Protein AF-A0A920DQP6-F1 (afdb_monomer_lite)

Sequence (54 aa):
MATDPGFCEYLGCTDASACNYDMGRNVDDGSCEYPEEYYDCDGICLNDVDGDGM

Radius of gyration: 16.63 Å; chains: 1; bounding box: 36×14×51 Å

Foldseek 3Di:
DDPDPPDDADEDDCDPQFLGHDPVHDDYPVNGHHADVQAHSVRFGVPPVPVDRD

Secondary structure (DSSP, 8-state):
----TT----BS---TTSTT--TT--B--S----PPTTB-TTS-BS--SSS---

pLDDT: mean 82.66, std 12.52, range [55.97, 96.56]

Structure (mmCIF, N/CA/C/O backbone):
data_AF-A0A920DQP6-F1
#
_entry.id   AF-A0A920DQP6-F1
#
loop_
_atom_site.group_PDB
_atom_site.id
_atom_site.type_symbol
_atom_site.label_atom_id
_atom_site.label_alt_id
_atom_site.label_comp_id
_atom_site.label_asym_id
_atom_site.label_entity_id
_atom_site.label_seq_id
_atom_site.pdbx_PDB_ins_code
_atom_site.Cartn_x
_atom_site.Cartn_y
_atom_site.Cartn_z
_atom_site.occupancy
_atom_site.B_iso_or_equiv
_atom_site.auth_seq_id
_atom_site.auth_comp_id
_atom_site.auth_asym_id
_atom_site.auth_atom_id
_atom_site.pdbx_PDB_model_num
ATOM 1 N N . MET A 1 1 ? -5.605 4.175 31.105 1.00 55.97 1 MET A N 1
ATOM 2 C CA . MET A 1 1 ? -4.718 3.539 30.108 1.00 55.97 1 MET A CA 1
ATOM 3 C C . MET A 1 1 ? -5.492 2.341 29.590 1.00 55.97 1 MET A C 1
ATOM 5 O O . MET A 1 1 ? -5.764 1.469 30.398 1.00 55.97 1 MET A O 1
ATOM 9 N N . ALA A 1 2 ? -5.995 2.441 28.352 1.00 57.50 2 ALA A N 1
ATOM 10 C CA . ALA A 1 2 ? -6.839 1.487 27.613 1.00 57.50 2 ALA A CA 1
ATOM 11 C C . ALA A 1 2 ? -7.576 0.421 28.458 1.00 57.50 2 ALA A C 1
ATOM 13 O O . ALA A 1 2 ? -7.070 -0.674 28.677 1.00 57.50 2 ALA A O 1
ATOM 14 N N . THR A 1 3 ? -8.779 0.755 28.938 1.00 63.31 3 THR A N 1
ATOM 15 C CA . THR A 1 3 ? -9.670 -0.151 29.692 1.00 63.31 3 THR A CA 1
ATOM 16 C C . THR A 1 3 ? -10.965 -0.477 28.937 1.00 63.31 3 THR A C 1
ATOM 18 O O . THR A 1 3 ? -11.968 -0.761 29.585 1.00 63.31 3 THR A O 1
ATOM 21 N N . ASP A 1 4 ? -10.980 -0.431 27.600 1.00 70.00 4 ASP A N 1
ATOM 22 C CA . ASP A 1 4 ? -12.161 -0.828 26.819 1.00 70.00 4 ASP A CA 1
ATOM 23 C C . ASP A 1 4 ? -11.918 -2.150 26.059 1.00 70.00 4 ASP A C 1
ATOM 25 O O . ASP A 1 4 ? -11.059 -2.200 25.180 1.00 70.00 4 ASP A O 1
ATOM 29 N N . PRO A 1 5 ? -12.629 -3.240 26.400 1.00 67.12 5 PRO A N 1
ATOM 30 C CA . PRO A 1 5 ? -12.421 -4.572 25.827 1.00 67.12 5 PRO A CA 1
ATOM 31 C C . PRO A 1 5 ? -12.998 -4.745 24.407 1.00 67.12 5 PRO A C 1
ATOM 33 O O . PRO A 1 5 ? -13.052 -5.874 23.920 1.00 67.12 5 PRO A O 1
ATOM 36 N N . GLY A 1 6 ? -13.461 -3.671 23.752 1.00 67.81 6 GLY A N 1
ATOM 37 C CA . GLY A 1 6 ? -14.136 -3.729 22.452 1.00 67.81 6 GLY A CA 1
ATOM 38 C C . GLY A 1 6 ? -13.308 -3.277 21.248 1.00 67.81 6 GLY A C 1
ATOM 39 O O . GLY A 1 6 ? -13.693 -3.574 20.119 1.00 67.81 6 GLY A O 1
ATOM 40 N N . PHE A 1 7 ? -12.184 -2.587 21.452 1.00 72.94 7 PHE A N 1
ATOM 41 C CA . PHE A 1 7 ? -11.387 -2.046 20.350 1.00 72.94 7 PHE A CA 1
ATOM 42 C C . PHE A 1 7 ? -9.893 -2.196 20.645 1.00 72.94 7 PHE A C 1
ATOM 44 O O . PHE A 1 7 ? -9.237 -1.284 21.143 1.00 72.94 7 PHE A O 1
ATOM 51 N N . CYS A 1 8 ? -9.343 -3.385 20.385 1.00 82.19 8 CYS A N 1
ATOM 52 C CA . CYS A 1 8 ? -7.893 -3.524 20.313 1.00 82.19 8 CYS A CA 1
ATOM 53 C C . CYS A 1 8 ? -7.400 -2.748 19.089 1.00 82.19 8 CYS A C 1
ATOM 55 O O . CYS A 1 8 ? -7.701 -3.114 17.953 1.00 82.19 8 CYS A O 1
ATOM 57 N N . GLU A 1 9 ? -6.663 -1.671 19.336 1.00 86.94 9 GLU A N 1
ATOM 58 C CA . GLU A 1 9 ? -5.948 -0.926 18.306 1.00 86.94 9 GLU A CA 1
ATOM 59 C C . GLU A 1 9 ? -4.637 -1.649 18.005 1.00 86.94 9 GLU A C 1
ATOM 61 O O . GLU A 1 9 ? -3.720 -1.714 18.827 1.00 86.94 9 GLU A O 1
ATOM 66 N N . TYR A 1 10 ? -4.571 -2.230 16.819 1.00 89.50 10 TYR A N 1
ATOM 67 C CA . TYR A 1 10 ? -3.377 -2.812 16.248 1.00 89.50 10 TYR A CA 1
ATOM 68 C C . TYR A 1 10 ? -2.749 -1.772 15.330 1.00 89.50 10 TYR A C 1
ATOM 70 O O . TYR A 1 10 ? -3.158 -1.607 14.180 1.00 89.50 10 TYR A O 1
ATOM 78 N N . LEU A 1 11 ? -1.755 -1.084 15.885 1.00 92.25 11 LEU A N 1
ATOM 79 C CA . LEU A 1 11 ? -0.930 -0.103 15.190 1.00 92.25 11 LEU A CA 1
ATOM 80 C C . LEU A 1 11 ? -0.029 -0.795 14.163 1.00 92.25 11 LEU A C 1
ATOM 82 O O . LEU A 1 11 ? 0.608 -1.809 14.488 1.00 92.25 11 LEU A O 1
ATOM 86 N N . GLY A 1 12 ? -0.015 -0.256 12.949 1.00 93.62 12 GLY A N 1
ATOM 87 C CA . GLY A 1 12 ? 0.871 -0.625 11.847 1.00 93.62 12 GLY A CA 1
ATOM 88 C C . GLY A 1 12 ? 0.287 -0.187 10.502 1.00 93.62 12 GLY A C 1
ATOM 89 O O . GLY A 1 12 ? -0.799 0.390 10.456 1.00 93.62 12 GLY A O 1
ATOM 90 N N . CYS A 1 13 ? 0.973 -0.487 9.400 1.00 96.56 13 CYS A N 1
ATOM 91 C CA . CYS A 1 13 ? 0.516 -0.036 8.090 1.00 96.56 13 CYS A CA 1
ATOM 92 C C . CYS A 1 13 ? -0.795 -0.711 7.646 1.00 96.56 13 CYS A C 1
ATOM 94 O O . CYS A 1 13 ? -0.879 -1.938 7.539 1.00 96.56 13 CYS A O 1
ATOM 96 N N . THR A 1 14 ? -1.807 0.109 7.345 1.00 95.88 14 THR A N 1
ATOM 97 C CA . THR A 1 14 ? -3.126 -0.338 6.851 1.00 95.88 14 THR A CA 1
ATOM 98 C C . THR A 1 14 ? -3.328 -0.107 5.352 1.00 95.88 14 THR A C 1
ATOM 100 O O . THR A 1 14 ? -4.355 -0.505 4.799 1.00 95.88 14 THR A O 1
ATOM 103 N N . ASP A 1 15 ? -2.356 0.517 4.686 1.00 94.44 15 ASP A N 1
ATOM 104 C CA . ASP A 1 15 ? -2.411 0.795 3.257 1.00 94.44 15 ASP A CA 1
ATOM 105 C C . ASP A 1 15 ? -1.917 -0.413 2.453 1.00 94.44 15 ASP A C 1
ATOM 107 O O . ASP A 1 15 ? -0.764 -0.815 2.568 1.00 94.44 15 ASP A O 1
ATOM 111 N N . ALA A 1 16 ? -2.785 -0.984 1.616 1.00 92.88 16 ALA A N 1
ATOM 112 C CA . ALA A 1 16 ? -2.464 -2.143 0.781 1.00 92.88 16 ALA A CA 1
ATOM 113 C C . ALA A 1 16 ? -1.445 -1.847 -0.337 1.00 92.88 16 ALA A C 1
ATOM 115 O O . ALA A 1 16 ? -0.967 -2.780 -0.980 1.00 92.88 16 ALA A O 1
ATOM 116 N N . SER A 1 17 ? -1.142 -0.574 -0.601 1.00 90.75 17 SER A N 1
ATOM 117 C CA . SER A 1 17 ? -0.103 -0.155 -1.548 1.00 90.75 17 SER A CA 1
ATOM 118 C C . SER A 1 17 ? 1.289 -0.030 -0.919 1.00 90.75 17 SER A C 1
ATOM 120 O O . SER A 1 17 ? 2.266 0.139 -1.647 1.00 90.75 17 SER A O 1
ATOM 122 N N . ALA A 1 18 ? 1.397 -0.144 0.406 1.00 94.19 18 ALA A N 1
ATOM 123 C CA . ALA A 1 18 ? 2.669 -0.137 1.113 1.00 94.19 18 ALA A CA 1
ATOM 124 C C . ALA A 1 18 ? 3.335 -1.524 1.117 1.00 94.19 18 ALA A C 1
ATOM 126 O O . ALA A 1 18 ? 2.677 -2.562 1.212 1.00 94.19 18 ALA A O 1
ATOM 127 N N . CYS A 1 19 ? 4.664 -1.535 1.103 1.00 94.69 19 CYS A N 1
ATOM 128 C CA . CYS A 1 19 ? 5.515 -2.721 1.182 1.00 94.69 19 CYS A CA 1
ATOM 129 C C . CYS A 1 19 ? 5.304 -3.512 2.478 1.00 94.69 19 CYS A C 1
ATOM 131 O O . CYS A 1 19 ? 5.424 -4.733 2.499 1.00 94.69 19 CYS A O 1
ATOM 133 N N . ASN A 1 20 ? 4.988 -2.814 3.567 1.00 94.31 20 ASN A N 1
ATOM 134 C CA . ASN A 1 20 ? 4.809 -3.381 4.899 1.00 94.31 20 ASN A CA 1
ATOM 135 C C . ASN A 1 20 ? 3.334 -3.436 5.336 1.00 94.31 20 ASN A C 1
ATOM 137 O O . ASN A 1 20 ? 3.050 -3.421 6.536 1.00 94.31 20 ASN A O 1
ATOM 141 N N . TYR A 1 21 ? 2.402 -3.503 4.378 1.00 94.69 21 TYR A N 1
ATOM 142 C CA . TYR A 1 21 ? 0.981 -3.703 4.652 1.00 94.69 21 TYR A CA 1
ATOM 143 C C . TYR A 1 21 ? 0.737 -4.939 5.532 1.00 94.69 21 TYR A C 1
ATOM 145 O O . TYR A 1 21 ? 1.155 -6.050 5.196 1.00 94.69 21 TYR A O 1
ATOM 153 N N . ASP A 1 22 ? -0.005 -4.769 6.628 1.00 93.38 22 ASP A N 1
ATOM 154 C CA . ASP A 1 22 ? -0.411 -5.868 7.504 1.00 93.38 22 ASP A CA 1
ATOM 155 C C . ASP A 1 22 ? -1.933 -5.842 7.712 1.00 93.38 22 ASP A C 1
ATOM 157 O O 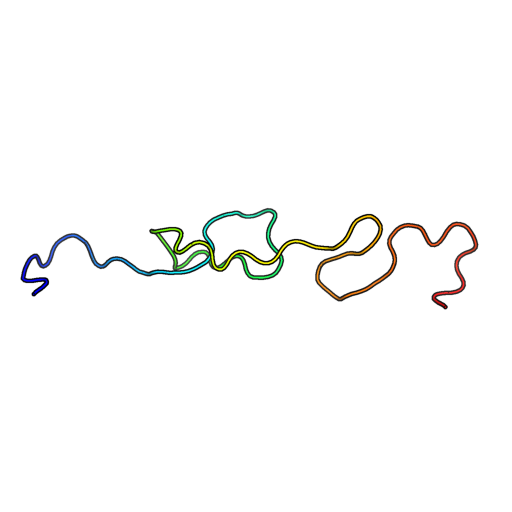. ASP A 1 22 ? -2.504 -4.946 8.333 1.00 93.38 22 ASP A O 1
ATOM 161 N N . MET A 1 23 ? -2.604 -6.885 7.214 1.00 92.88 23 MET A N 1
ATOM 162 C CA . MET A 1 23 ? -4.060 -7.050 7.308 1.00 92.88 23 MET A CA 1
ATOM 163 C C . MET A 1 23 ? -4.589 -7.183 8.749 1.00 92.88 23 MET A C 1
ATOM 165 O O . MET A 1 23 ? -5.795 -7.093 8.974 1.00 92.88 23 MET A O 1
ATOM 169 N N . GLY A 1 24 ? -3.715 -7.449 9.724 1.00 90.94 24 GLY A N 1
ATOM 170 C CA . GLY A 1 24 ? -4.044 -7.483 11.147 1.00 90.94 24 GLY A CA 1
ATOM 171 C C . GLY A 1 24 ? -4.085 -6.102 11.802 1.00 90.94 24 GLY A C 1
ATOM 172 O O . GLY A 1 24 ? -4.462 -6.002 12.971 1.00 90.94 24 GLY A O 1
ATOM 173 N N . ARG A 1 25 ? -3.695 -5.045 11.082 1.00 92.56 25 ARG A N 1
ATOM 174 C CA . ARG A 1 25 ? -3.683 -3.663 11.568 1.00 92.56 25 ARG A CA 1
ATOM 175 C C . ARG A 1 25 ? -4.988 -2.976 11.232 1.00 92.56 25 ARG A C 1
ATOM 177 O O . ARG A 1 25 ? -5.528 -3.120 10.140 1.00 92.56 25 ARG A O 1
ATOM 184 N N . ASN A 1 26 ? -5.510 -2.241 12.203 1.00 91.50 26 ASN A N 1
ATOM 185 C CA . ASN A 1 26 ? -6.756 -1.487 12.074 1.00 91.50 26 ASN A CA 1
ATOM 186 C C . ASN A 1 26 ? -6.567 0.010 12.340 1.00 91.50 26 ASN A C 1
ATOM 188 O O . ASN A 1 26 ? -7.518 0.772 12.173 1.00 91.50 26 ASN A O 1
ATOM 192 N N . VAL A 1 27 ? -5.364 0.425 12.740 1.00 92.81 27 VAL A N 1
ATOM 193 C CA . VAL A 1 27 ? -4.999 1.823 12.946 1.00 92.81 27 VAL A CA 1
ATOM 194 C C . VAL A 1 27 ? -3.651 2.060 12.281 1.00 92.81 27 VAL A C 1
ATOM 196 O O . VAL A 1 27 ? -2.655 1.459 12.681 1.00 92.81 27 VAL A O 1
ATOM 199 N N . ASP A 1 28 ? -3.636 2.942 11.281 1.00 93.81 28 ASP A N 1
ATOM 200 C CA . ASP A 1 28 ? -2.394 3.419 10.679 1.00 93.81 28 ASP A CA 1
ATOM 201 C C . ASP A 1 28 ? -1.607 4.244 11.701 1.00 93.81 28 ASP A C 1
ATOM 203 O O . ASP A 1 28 ? -2.117 5.212 12.271 1.00 93.81 28 ASP A O 1
ATOM 207 N N . ASP A 1 29 ? -0.367 3.842 11.948 1.00 94.19 29 ASP A N 1
ATOM 208 C CA . ASP A 1 29 ? 0.569 4.534 12.831 1.00 94.19 29 ASP A CA 1
ATOM 209 C C . ASP A 1 29 ? 1.572 5.406 12.059 1.00 94.19 29 ASP A C 1
ATOM 211 O O . ASP A 1 29 ? 2.464 6.004 12.664 1.00 94.19 29 ASP A O 1
ATOM 215 N N . GLY A 1 30 ? 1.421 5.500 10.733 1.00 94.00 30 GLY A N 1
ATOM 216 C CA . GLY A 1 30 ? 2.326 6.231 9.854 1.00 94.00 30 GLY A CA 1
ATOM 217 C C . GLY A 1 30 ? 3.639 5.494 9.594 1.00 94.00 30 GLY A C 1
ATOM 218 O O . GLY A 1 30 ? 4.579 6.108 9.092 1.00 94.00 30 GLY A O 1
ATOM 219 N N . SER A 1 31 ? 3.726 4.202 9.931 1.00 94.50 31 SER A N 1
ATOM 220 C CA . SER A 1 31 ? 4.889 3.362 9.625 1.00 94.50 31 SER A CA 1
ATOM 221 C C . SER A 1 31 ? 4.893 2.806 8.199 1.00 94.50 31 SER A C 1
ATOM 223 O O . SER A 1 31 ? 5.813 2.069 7.862 1.00 94.50 31 SER A O 1
ATOM 225 N N . CYS A 1 32 ? 3.899 3.121 7.358 1.00 95.38 32 CYS A N 1
ATOM 226 C CA . CYS A 1 32 ? 3.823 2.615 5.987 1.00 95.38 32 CYS A CA 1
ATOM 227 C C . CYS A 1 32 ? 5.079 2.949 5.167 1.00 95.38 32 CYS A C 1
ATOM 229 O O . CYS A 1 32 ? 5.417 4.116 4.963 1.00 95.38 32 CYS A O 1
ATOM 231 N N . GLU A 1 33 ? 5.737 1.908 4.667 1.00 94.12 33 GLU A N 1
ATOM 232 C CA . GLU A 1 33 ? 6.873 2.000 3.759 1.00 94.12 33 GLU A CA 1
ATOM 233 C C . GLU A 1 33 ? 6.370 1.794 2.337 1.00 94.12 33 GLU A C 1
ATOM 235 O O . GLU A 1 33 ? 5.726 0.791 2.043 1.00 94.12 33 GLU A O 1
ATOM 240 N N . TYR A 1 34 ? 6.653 2.746 1.457 1.00 91.00 34 TYR A N 1
ATOM 241 C CA . TYR A 1 34 ? 6.262 2.679 0.054 1.00 91.00 34 TYR A CA 1
ATOM 242 C C . TYR A 1 34 ? 7.491 2.419 -0.809 1.00 91.00 34 TYR A C 1
ATOM 244 O O . TYR A 1 34 ? 8.594 2.831 -0.434 1.00 91.00 34 TYR A O 1
ATOM 252 N N . PRO A 1 35 ? 7.320 1.756 -1.960 1.00 86.94 35 PRO A N 1
ATOM 253 C CA . PRO A 1 35 ? 8.425 1.570 -2.877 1.00 86.94 35 PRO A CA 1
ATOM 254 C C . PRO A 1 35 ? 8.877 2.919 -3.454 1.00 86.94 35 PRO A C 1
ATOM 256 O O . PRO A 1 35 ? 8.072 3.835 -3.648 1.00 86.94 35 PRO A O 1
ATOM 259 N N . GLU A 1 36 ? 10.178 3.044 -3.720 1.00 85.06 36 GLU A N 1
ATOM 260 C CA . GLU A 1 36 ? 10.739 4.215 -4.400 1.00 85.06 36 GLU A CA 1
ATOM 261 C C . GLU A 1 36 ? 10.205 4.316 -5.836 1.00 85.06 36 GLU A C 1
ATOM 263 O O . GLU A 1 36 ? 9.785 3.328 -6.444 1.00 85.06 36 GLU A O 1
ATOM 268 N N . GLU A 1 37 ? 10.236 5.523 -6.409 1.00 78.38 37 GLU A N 1
ATOM 269 C CA . GLU A 1 37 ? 9.849 5.715 -7.805 1.00 78.38 37 GLU A CA 1
ATOM 270 C C . GLU A 1 37 ? 10.731 4.812 -8.687 1.00 78.38 37 GLU A C 1
ATOM 272 O O . GLU A 1 37 ? 11.958 4.892 -8.632 1.00 78.38 37 GLU A O 1
ATOM 277 N N . TYR A 1 38 ? 10.094 3.937 -9.475 1.00 78.19 38 TYR A N 1
ATOM 278 C CA . TYR A 1 38 ? 10.732 2.919 -10.326 1.00 78.19 38 TYR A CA 1
ATOM 279 C C . TYR A 1 38 ? 11.279 1.666 -9.629 1.00 78.19 38 TYR A C 1
ATOM 281 O O . TYR A 1 38 ? 11.943 0.876 -10.296 1.00 78.19 38 TYR A O 1
ATOM 289 N N . TYR A 1 39 ? 10.958 1.427 -8.358 1.00 84.44 39 TYR A N 1
ATOM 290 C CA . TYR A 1 39 ? 11.246 0.168 -7.665 1.00 84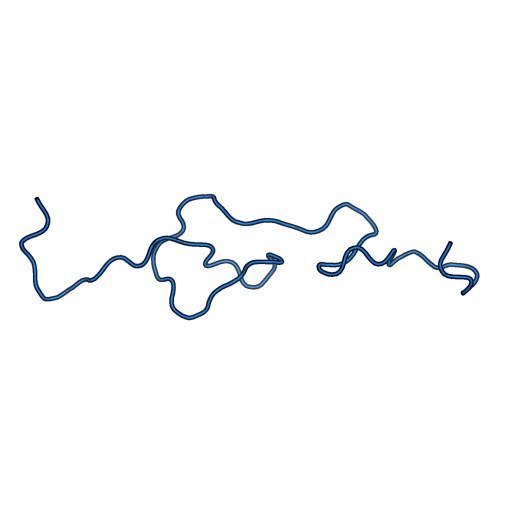.44 39 TYR A CA 1
ATOM 291 C C . TYR A 1 39 ? 9.960 -0.490 -7.153 1.00 84.44 39 TYR A C 1
ATOM 293 O O . TYR A 1 39 ? 8.917 0.157 -7.077 1.00 84.44 39 TYR A O 1
ATOM 301 N N . A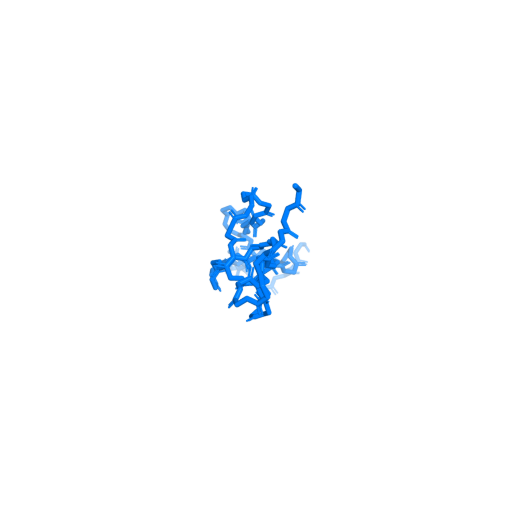SP A 1 40 ? 10.015 -1.782 -6.840 1.00 86.69 40 ASP A N 1
ATOM 302 C CA . ASP A 1 40 ? 8.970 -2.489 -6.098 1.00 86.69 40 ASP A CA 1
ATOM 303 C C . ASP A 1 40 ? 9.347 -2.705 -4.622 1.00 86.69 40 ASP A C 1
ATOM 305 O O . ASP A 1 40 ? 10.389 -2.256 -4.137 1.00 86.69 40 ASP A O 1
ATOM 309 N N . CYS A 1 41 ? 8.457 -3.378 -3.893 1.00 88.81 41 CYS A N 1
ATOM 310 C CA . CYS A 1 41 ? 8.574 -3.639 -2.461 1.00 88.81 41 CYS A CA 1
ATOM 311 C C . CYS A 1 41 ? 9.747 -4.554 -2.087 1.00 88.81 41 CYS A C 1
ATOM 313 O O . CYS A 1 41 ? 10.185 -4.544 -0.937 1.00 88.81 41 CYS A O 1
ATOM 315 N N . ASP A 1 42 ? 1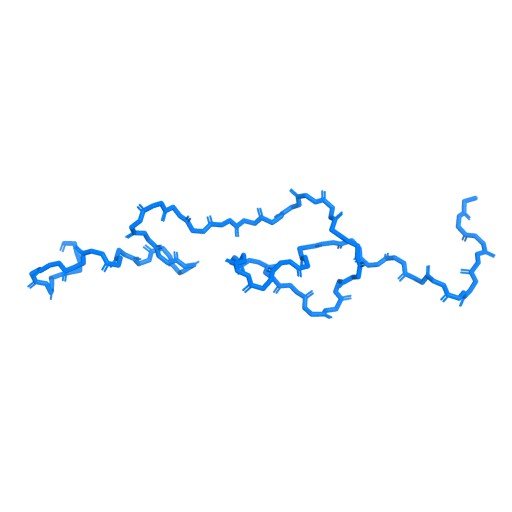0.245 -5.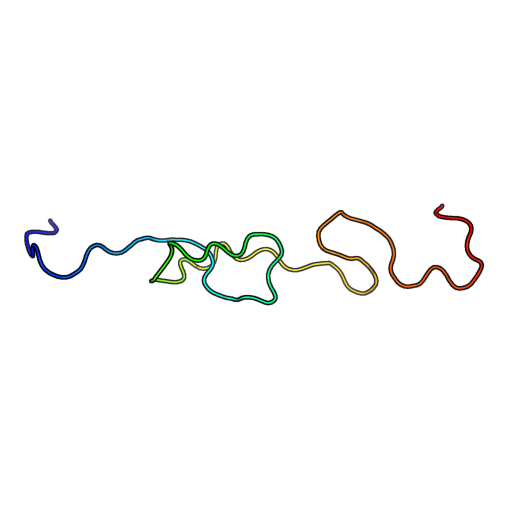333 -3.047 1.00 86.19 42 ASP A N 1
ATOM 316 C CA . ASP A 1 42 ? 11.394 -6.221 -2.890 1.00 86.19 42 ASP A CA 1
ATOM 317 C C . ASP A 1 42 ? 12.710 -5.506 -3.260 1.00 86.19 42 ASP A C 1
ATOM 319 O O . ASP A 1 42 ? 13.791 -6.096 -3.190 1.00 86.19 42 ASP A O 1
ATOM 323 N N . GLY A 1 43 ? 12.635 -4.219 -3.624 1.00 81.44 43 GLY A N 1
ATOM 324 C CA . GLY A 1 43 ? 13.771 -3.416 -4.064 1.00 81.44 43 GLY A CA 1
ATOM 325 C C . GLY A 1 43 ? 14.203 -3.721 -5.498 1.00 81.44 43 GLY A C 1
ATOM 326 O O . GLY A 1 43 ? 15.341 -3.423 -5.865 1.00 81.44 43 GLY A O 1
ATOM 327 N N . ILE A 1 44 ? 13.326 -4.315 -6.312 1.00 79.56 44 ILE A N 1
ATOM 328 C CA . ILE A 1 44 ? 13.588 -4.628 -7.719 1.00 79.56 44 ILE A CA 1
ATOM 329 C C . ILE A 1 44 ? 13.219 -3.415 -8.574 1.00 79.56 44 ILE A C 1
ATOM 331 O O . ILE A 1 44 ? 12.142 -2.842 -8.431 1.00 79.56 44 ILE A O 1
ATOM 335 N N . CYS A 1 45 ? 14.111 -3.011 -9.481 1.00 80.88 45 CYS A N 1
ATOM 336 C CA . CYS A 1 45 ? 13.841 -1.939 -10.439 1.00 80.88 45 CYS A CA 1
ATOM 337 C C . CYS A 1 45 ? 12.725 -2.364 -11.413 1.00 80.88 45 CYS A C 1
ATOM 339 O O . CYS A 1 45 ? 12.873 -3.331 -12.156 1.00 80.88 45 CYS A O 1
ATOM 341 N N . LEU A 1 46 ? 11.614 -1.624 -11.434 1.00 77.25 46 LEU A N 1
ATOM 342 C CA . LEU A 1 46 ? 10.470 -1.836 -12.328 1.00 77.25 46 LEU A CA 1
ATOM 343 C C . LEU A 1 46 ? 10.696 -1.269 -13.739 1.00 77.25 46 LEU A C 1
ATOM 345 O O . LEU A 1 46 ? 9.984 -1.641 -14.670 1.00 77.25 46 LEU A O 1
ATOM 349 N N . ASN A 1 47 ? 11.681 -0.382 -13.908 1.00 66.19 47 ASN A N 1
ATOM 350 C CA . ASN A 1 47 ? 12.096 0.171 -15.202 1.00 66.19 47 ASN A CA 1
ATOM 351 C C . ASN A 1 47 ? 13.275 -0.606 -15.803 1.00 66.19 47 ASN A C 1
ATOM 353 O O . ASN A 1 47 ? 14.236 -0.017 -16.299 1.00 66.19 47 ASN A O 1
ATOM 357 N N . ASP A 1 48 ? 13.183 -1.931 -15.790 1.00 62.06 48 ASP A N 1
ATOM 358 C CA . ASP A 1 48 ? 14.096 -2.795 -16.532 1.00 62.06 48 ASP A CA 1
ATOM 359 C C . ASP A 1 48 ? 13.745 -2.736 -18.032 1.00 62.06 48 ASP A C 1
ATOM 361 O O . ASP A 1 48 ? 13.043 -3.584 -18.587 1.00 62.06 48 ASP A O 1
ATOM 365 N N . VAL A 1 49 ? 14.121 -1.627 -18.675 1.00 59.78 49 VAL A N 1
ATOM 366 C CA . VAL A 1 49 ? 13.820 -1.346 -20.089 1.00 59.78 49 VAL A CA 1
ATOM 367 C C . VAL A 1 49 ? 14.598 -2.287 -21.019 1.00 59.78 49 VAL A C 1
ATOM 369 O O . VAL A 1 49 ? 14.152 -2.538 -22.142 1.00 59.78 49 VAL A O 1
ATOM 372 N N . ASP A 1 50 ? 15.725 -2.829 -20.565 1.00 66.12 50 ASP A N 1
ATOM 373 C CA . ASP A 1 50 ? 16.614 -3.730 -21.299 1.00 66.12 50 ASP A CA 1
ATOM 374 C C . ASP A 1 50 ? 16.740 -5.149 -20.714 1.00 66.12 50 ASP A C 1
ATOM 376 O O . ASP A 1 50 ? 17.275 -6.022 -21.403 1.00 66.12 50 ASP A O 1
ATOM 380 N N . GLY A 1 51 ? 16.123 -5.447 -19.566 1.00 61.94 51 GLY A N 1
ATOM 381 C CA . GLY A 1 51 ? 15.938 -6.817 -19.079 1.00 61.94 51 GLY A CA 1
ATOM 382 C C . GLY A 1 51 ? 17.172 -7.414 -18.403 1.00 61.94 51 GLY A C 1
ATOM 383 O O . GLY A 1 51 ? 17.336 -8.640 -18.446 1.00 61.94 51 GLY A O 1
ATOM 384 N N . ASP A 1 52 ? 18.081 -6.584 -17.890 1.00 68.56 52 ASP A N 1
ATOM 385 C CA . ASP A 1 52 ? 19.382 -7.022 -17.380 1.00 68.56 52 ASP A CA 1
ATOM 386 C C . ASP A 1 52 ? 19.513 -6.996 -15.856 1.00 68.56 52 ASP A C 1
ATOM 388 O O . ASP A 1 52 ? 20.411 -7.658 -15.338 1.00 68.56 52 ASP A O 1
ATOM 392 N N . GLY A 1 53 ? 18.558 -6.393 -15.136 1.00 64.62 53 GLY A N 1
ATOM 393 C CA . GLY A 1 53 ? 18.493 -6.471 -13.679 1.00 64.62 53 GLY A CA 1
ATOM 394 C C . GLY A 1 53 ? 19.807 -6.062 -13.001 1.00 64.62 53 GLY A C 1
ATOM 395 O O . GLY A 1 53 ? 20.362 -6.859 -12.247 1.00 64.62 53 GLY A O 1
ATOM 396 N N . MET A 1 54 ? 20.239 -4.813 -13.228 1.00 61.78 54 MET A N 1
ATOM 397 C CA . MET A 1 54 ? 21.546 -4.216 -12.863 1.00 61.78 54 MET A CA 1
ATOM 398 C C . MET A 1 54 ? 22.728 -4.538 -13.781 1.00 61.78 54 MET A C 1
ATOM 400 O O . MET A 1 54 ? 22.993 -5.727 -14.060 1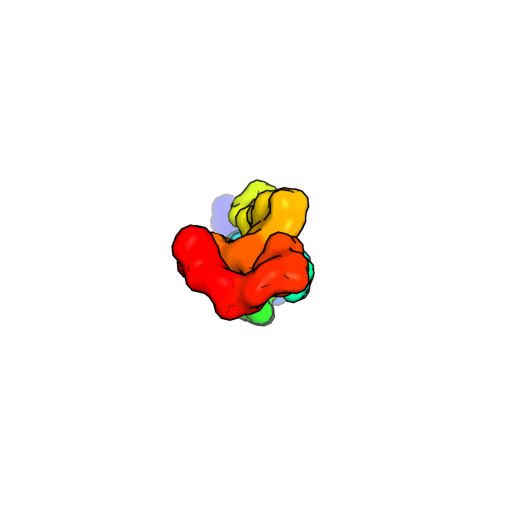.00 61.78 54 MET A O 1
#